Protein AF-S6UTH3-F1 (afdb_monomer)

Structure (mmCIF, N/CA/C/O backbone):
data_AF-S6UTH3-F1
#
_entry.id   AF-S6UTH3-F1
#
loop_
_atom_site.group_PDB
_atom_site.id
_atom_site.type_symbol
_atom_site.label_atom_id
_atom_site.label_alt_id
_atom_site.label_comp_id
_atom_site.label_asym_id
_atom_site.label_entity_id
_atom_site.label_seq_id
_atom_site.pdbx_PDB_ins_code
_atom_site.Cartn_x
_atom_site.Cartn_y
_atom_site.Cartn_z
_atom_site.occupancy
_atom_site.B_iso_or_equiv
_atom_site.auth_seq_id
_atom_site.auth_comp_id
_atom_site.auth_asym_id
_atom_site.auth_atom_id
_atom_site.pdbx_PDB_model_num
ATOM 1 N N . MET A 1 1 ? 2.574 3.055 5.600 1.00 94.94 1 MET A N 1
ATOM 2 C CA . MET A 1 1 ? 1.262 2.412 5.349 1.00 94.94 1 MET A CA 1
ATOM 3 C C . MET A 1 1 ? 0.589 2.006 6.653 1.00 94.94 1 MET A C 1
ATOM 5 O O . MET A 1 1 ? -0.416 2.616 6.972 1.00 94.94 1 MET A O 1
ATOM 9 N N . ILE A 1 2 ? 1.166 1.093 7.447 1.00 98.12 2 ILE A N 1
ATOM 10 C CA . ILE A 1 2 ? 0.568 0.606 8.712 1.00 98.12 2 ILE A CA 1
ATOM 11 C C . ILE A 1 2 ? 0.103 1.751 9.629 1.00 98.12 2 ILE A C 1
ATOM 13 O O . ILE A 1 2 ? -1.073 1.821 9.956 1.00 98.12 2 ILE A O 1
ATOM 17 N N . GLY A 1 3 ? 0.981 2.705 9.964 1.00 97.94 3 GLY A N 1
ATOM 18 C CA . GLY A 1 3 ? 0.607 3.837 10.826 1.00 97.94 3 GLY A CA 1
ATOM 19 C C . GLY A 1 3 ? -0.533 4.703 10.270 1.00 97.94 3 GLY A C 1
ATOM 20 O O . GLY A 1 3 ? -1.369 5.170 11.031 1.00 97.94 3 GLY A O 1
ATOM 21 N N . ALA A 1 4 ? -0.625 4.860 8.945 1.00 96.19 4 ALA A N 1
ATOM 22 C CA . ALA A 1 4 ? -1.719 5.598 8.309 1.00 96.19 4 ALA A CA 1
ATOM 23 C C . ALA A 1 4 ? -3.048 4.825 8.352 1.00 96.19 4 ALA A C 1
ATOM 25 O O . ALA A 1 4 ? -4.108 5.429 8.460 1.00 96.19 4 ALA A O 1
ATOM 26 N N . LEU A 1 5 ? -3.005 3.493 8.282 1.00 96.31 5 LEU A N 1
ATOM 27 C CA . LEU A 1 5 ? -4.185 2.640 8.440 1.00 96.31 5 LEU A CA 1
ATOM 28 C C . LEU A 1 5 ? -4.652 2.597 9.901 1.00 96.31 5 LEU A C 1
ATOM 30 O O . LEU A 1 5 ? -5.843 2.706 10.168 1.00 96.31 5 LEU A O 1
ATOM 34 N N . MET A 1 6 ? -3.721 2.536 10.855 1.00 98.31 6 MET A N 1
ATOM 35 C CA . MET A 1 6 ? -4.041 2.660 12.282 1.00 98.31 6 MET A CA 1
ATOM 36 C C . MET A 1 6 ? -4.648 4.030 12.612 1.00 98.31 6 MET A C 1
ATOM 38 O O . MET A 1 6 ? -5.604 4.108 13.378 1.00 98.31 6 MET A O 1
ATOM 42 N N . ALA A 1 7 ? -4.147 5.108 11.998 1.00 97.88 7 ALA A N 1
ATOM 43 C CA . ALA A 1 7 ? -4.731 6.445 12.131 1.00 97.88 7 ALA A CA 1
ATOM 44 C C . ALA A 1 7 ? -6.164 6.539 11.568 1.00 97.88 7 ALA A C 1
ATOM 46 O O . ALA A 1 7 ? -6.910 7.427 11.961 1.00 97.88 7 ALA A O 1
ATOM 47 N N . GLN A 1 8 ? -6.557 5.606 10.695 1.00 94.12 8 GLN A N 1
ATOM 48 C CA . GLN A 1 8 ? -7.923 5.429 10.185 1.00 94.12 8 GLN A CA 1
ATOM 49 C C . GLN A 1 8 ? -8.730 4.396 10.994 1.00 94.12 8 GLN A C 1
ATOM 51 O O . GLN A 1 8 ? -9.751 3.903 10.524 1.00 94.12 8 GLN A O 1
ATOM 56 N N . HIS A 1 9 ? -8.289 4.079 12.214 1.00 96.94 9 HIS A N 1
ATOM 57 C CA . HIS A 1 9 ? -8.963 3.197 13.173 1.00 96.94 9 HIS A CA 1
ATOM 58 C C . HIS A 1 9 ? -8.925 1.691 12.863 1.00 96.94 9 HIS A C 1
ATOM 60 O O . HIS A 1 9 ? -9.691 0.934 13.460 1.00 96.94 9 HIS A O 1
ATOM 66 N N . LEU A 1 10 ? -8.012 1.216 12.007 1.00 97.50 10 LEU A N 1
ATOM 67 C CA . LEU A 1 10 ? -7.765 -0.227 11.890 1.00 97.50 10 LEU A CA 1
ATOM 68 C C . LEU A 1 10 ? -7.017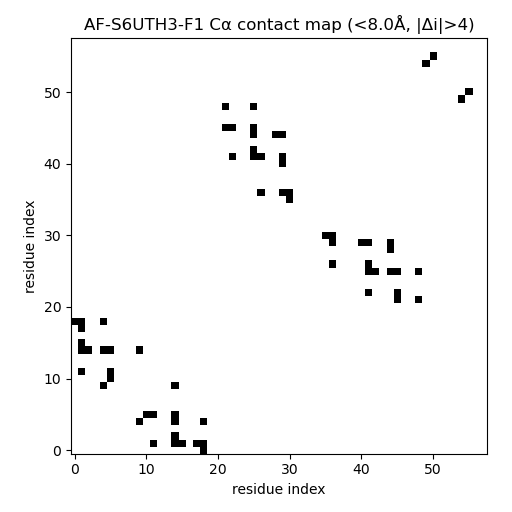 -0.759 13.121 1.00 97.50 10 LEU A C 1
ATOM 70 O O . LEU A 1 10 ? -6.129 -0.094 13.665 1.00 97.50 10 LEU A O 1
ATOM 74 N N . THR A 1 11 ? -7.332 -1.994 13.524 1.00 98.56 11 THR A N 1
ATOM 75 C CA . THR A 1 11 ? -6.554 -2.692 14.557 1.00 98.56 11 THR A CA 1
ATOM 76 C C . THR A 1 11 ? -5.117 -2.926 14.065 1.00 98.56 11 THR A C 1
ATOM 78 O O . THR A 1 11 ? -4.892 -3.015 12.855 1.00 98.56 11 THR A O 1
ATOM 81 N N . PRO A 1 12 ? -4.114 -3.050 14.958 1.00 98.50 12 PRO A N 1
ATOM 82 C CA . PRO A 1 12 ? -2.727 -3.246 14.534 1.00 98.50 12 PRO A CA 1
ATOM 83 C C . PRO A 1 12 ? -2.521 -4.451 13.604 1.00 98.50 12 PRO A C 1
ATOM 85 O O . PRO A 1 12 ? -1.742 -4.361 12.656 1.00 98.50 12 PRO A O 1
ATOM 88 N N . PHE A 1 13 ? -3.229 -5.558 13.853 1.00 98.38 13 PHE A N 1
ATOM 89 C CA . PHE A 1 13 ? -3.144 -6.759 13.022 1.00 98.38 13 PHE A CA 1
ATOM 90 C C . PHE A 1 13 ? -3.729 -6.512 11.627 1.00 98.38 13 PHE A C 1
ATOM 92 O O . PHE A 1 13 ? -3.034 -6.717 10.632 1.00 98.38 13 PHE A O 1
ATOM 99 N N . ASP A 1 14 ? -4.947 -5.971 11.544 1.00 98.31 14 ASP A N 1
ATOM 100 C CA . ASP A 1 14 ? -5.600 -5.689 10.259 1.00 98.31 14 ASP A CA 1
ATOM 101 C C . ASP A 1 14 ? -4.819 -4.649 9.444 1.00 98.31 14 ASP A C 1
ATOM 103 O O . ASP A 1 14 ? -4.635 -4.800 8.234 1.00 98.31 14 ASP A O 1
ATOM 107 N N . ALA A 1 15 ? -4.292 -3.616 10.110 1.00 98.31 15 ALA A N 1
ATOM 108 C CA . ALA A 1 15 ? -3.453 -2.600 9.486 1.00 98.31 15 ALA A CA 1
ATOM 109 C C . ALA A 1 15 ? -2.157 -3.195 8.914 1.00 98.31 15 ALA A C 1
ATOM 111 O O . ALA A 1 15 ? -1.731 -2.797 7.827 1.00 98.31 15 ALA A O 1
ATOM 112 N N . ALA A 1 16 ? -1.529 -4.142 9.618 1.00 98.62 16 ALA A N 1
ATOM 113 C CA . ALA A 1 16 ? -0.348 -4.845 9.125 1.00 98.62 16 ALA A CA 1
ATOM 114 C C . ALA A 1 16 ? -0.686 -5.724 7.912 1.00 98.62 16 ALA A C 1
ATOM 116 O O . ALA A 1 16 ? -0.012 -5.620 6.885 1.00 98.62 16 ALA A O 1
ATOM 117 N N . CYS A 1 17 ? -1.755 -6.522 7.994 1.00 98.31 17 CYS A N 1
ATOM 118 C CA . CYS A 1 17 ? -2.209 -7.379 6.899 1.00 98.31 17 CYS A CA 1
ATOM 119 C C . CYS A 1 17 ? -2.516 -6.572 5.631 1.00 98.31 17 CYS A C 1
ATOM 121 O O . CYS A 1 17 ? -1.965 -6.859 4.565 1.00 98.31 17 CYS A O 1
ATOM 123 N N . LEU A 1 18 ? -3.335 -5.522 5.751 1.00 97.12 18 LEU A N 1
ATOM 124 C CA . LEU A 1 18 ? -3.708 -4.685 4.614 1.00 97.12 18 LEU A CA 1
ATOM 125 C C . LEU A 1 18 ? -2.502 -3.926 4.046 1.00 97.12 18 LEU A C 1
ATOM 127 O O . LEU A 1 18 ? -2.356 -3.837 2.829 1.00 97.12 18 LEU A O 1
ATOM 131 N N . ALA A 1 19 ? -1.604 -3.410 4.893 1.00 97.56 19 ALA A N 1
ATOM 132 C CA . ALA A 1 19 ? -0.409 -2.715 4.420 1.00 97.56 19 ALA A CA 1
ATOM 133 C C . ALA A 1 19 ? 0.536 -3.628 3.626 1.00 97.56 19 ALA A C 1
ATOM 135 O O . ALA A 1 19 ? 1.057 -3.198 2.598 1.00 97.56 19 ALA A O 1
ATOM 136 N N . VAL A 1 20 ? 0.761 -4.862 4.090 1.00 98.12 20 V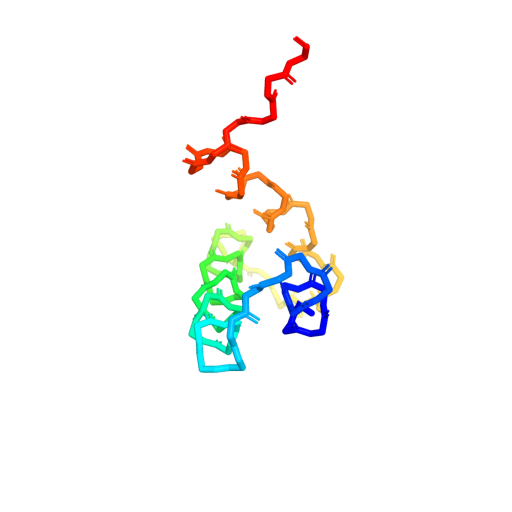AL A N 1
ATOM 137 C CA . VAL A 1 20 ? 1.615 -5.835 3.390 1.00 98.12 20 VAL A CA 1
ATOM 138 C C . VAL A 1 20 ? 1.005 -6.204 2.042 1.00 98.12 20 VAL A C 1
ATOM 140 O O . VAL A 1 20 ? 1.710 -6.171 1.033 1.00 98.12 20 VAL A O 1
ATOM 143 N N . TRP A 1 21 ? -0.302 -6.483 2.012 1.00 97.75 21 TRP A N 1
ATOM 144 C CA . TRP A 1 21 ? -1.006 -6.786 0.768 1.00 97.75 21 TRP A CA 1
ATOM 145 C C . TRP A 1 21 ? -0.935 -5.615 -0.222 1.00 97.75 21 TRP A C 1
ATOM 147 O O . TRP A 1 21 ? -0.451 -5.794 -1.336 1.00 97.75 21 TRP A O 1
ATOM 157 N N . LEU A 1 22 ? -1.298 -4.397 0.205 1.00 97.50 22 LEU A N 1
ATOM 158 C CA . LEU A 1 22 ? -1.235 -3.199 -0.643 1.00 97.50 22 LEU A CA 1
ATOM 159 C C . LEU A 1 22 ? 0.178 -2.959 -1.194 1.00 97.50 22 LEU A C 1
ATOM 161 O O . LEU A 1 22 ? 0.324 -2.579 -2.353 1.00 97.50 22 LEU A O 1
ATOM 165 N N . HIS A 1 23 ? 1.219 -3.171 -0.380 1.00 97.00 23 HIS A N 1
ATOM 166 C CA . HIS A 1 23 ? 2.603 -2.926 -0.785 1.00 97.00 23 HIS A CA 1
ATOM 167 C C . HIS A 1 23 ? 3.045 -3.91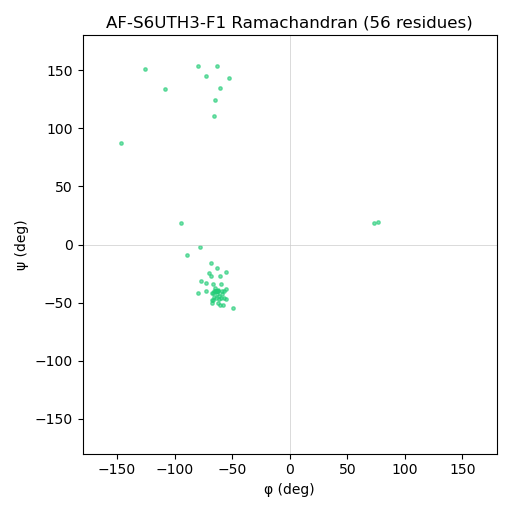9 -1.865 1.00 97.00 23 HIS A C 1
ATOM 169 O O . HIS A 1 23 ? 3.579 -3.512 -2.896 1.00 97.00 23 HIS A O 1
ATOM 175 N N . ALA A 1 24 ? 2.775 -5.210 -1.653 1.00 96.50 24 ALA A N 1
ATOM 176 C CA . ALA A 1 24 ? 3.112 -6.261 -2.607 1.00 96.50 24 ALA A CA 1
ATOM 177 C C . ALA A 1 24 ? 2.318 -6.118 -3.915 1.00 96.50 24 ALA A C 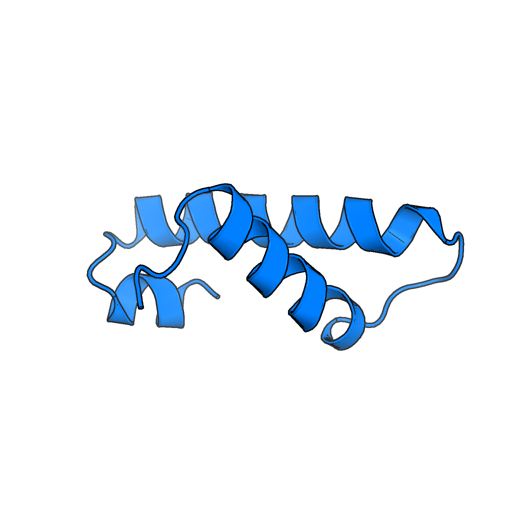1
ATOM 179 O O . ALA A 1 24 ? 2.905 -6.171 -4.994 1.00 96.50 24 ALA A O 1
ATOM 180 N N . SER A 1 25 ? 1.006 -5.868 -3.834 1.00 96.75 25 SER A N 1
ATOM 181 C CA . SER A 1 25 ? 0.151 -5.691 -5.013 1.00 96.75 25 SER A CA 1
ATOM 182 C C . SER A 1 25 ? 0.539 -4.461 -5.835 1.00 96.75 25 SER A C 1
ATOM 184 O O . SER A 1 25 ? 0.565 -4.533 -7.062 1.00 96.75 25 SER A O 1
ATOM 186 N N . ALA A 1 26 ? 0.888 -3.345 -5.188 1.00 96.06 26 ALA A N 1
ATOM 187 C CA . ALA A 1 26 ? 1.371 -2.158 -5.889 1.00 96.06 26 ALA A CA 1
ATOM 188 C C . ALA A 1 26 ? 2.742 -2.402 -6.541 1.00 96.06 26 ALA A C 1
ATOM 190 O O . ALA A 1 26 ? 2.944 -2.036 -7.697 1.00 96.06 26 ALA A O 1
ATOM 191 N N . GLY A 1 27 ? 3.658 -3.080 -5.837 1.00 94.94 27 GLY A N 1
ATOM 192 C CA . GLY A 1 27 ? 4.951 -3.489 -6.391 1.00 94.94 27 GLY A CA 1
ATOM 193 C C . GLY A 1 27 ? 4.808 -4.389 -7.616 1.00 94.94 27 GLY A C 1
ATOM 194 O O . GLY A 1 27 ? 5.488 -4.166 -8.615 1.00 94.94 27 GLY A O 1
ATOM 195 N N . GLN A 1 28 ? 3.878 -5.346 -7.578 1.00 94.94 28 GLN A N 1
ATOM 196 C CA . GLN A 1 28 ? 3.573 -6.201 -8.722 1.00 94.94 28 GLN A CA 1
ATOM 197 C C . GLN A 1 28 ? 3.039 -5.384 -9.907 1.00 94.94 28 GLN A C 1
ATOM 199 O O . GLN A 1 28 ? 3.600 -5.496 -10.993 1.00 94.94 28 GLN A O 1
ATOM 204 N N . LYS A 1 29 ? 2.032 -4.519 -9.692 1.00 93.44 29 LYS A N 1
ATOM 205 C CA . LYS A 1 29 ? 1.451 -3.667 -10.749 1.00 93.44 29 LYS A CA 1
ATOM 206 C C . LYS A 1 29 ? 2.510 -2.800 -11.444 1.00 93.44 29 LYS A C 1
ATOM 208 O O . LYS A 1 29 ? 2.551 -2.736 -12.666 1.00 93.44 29 LYS A O 1
ATOM 213 N N . VAL A 1 30 ? 3.382 -2.127 -10.687 1.00 93.94 30 VAL A N 1
ATOM 214 C CA . VAL A 1 30 ? 4.398 -1.235 -11.285 1.00 93.94 30 VAL A CA 1
ATOM 215 C C . VAL A 1 30 ? 5.566 -2.033 -11.891 1.00 93.94 30 VAL A C 1
ATOM 217 O O . VAL A 1 30 ? 6.142 -1.635 -12.910 1.00 93.94 30 VAL A O 1
ATOM 220 N N . GLY A 1 31 ? 5.893 -3.190 -11.307 1.00 92.88 31 GLY A N 1
ATOM 221 C CA . GLY A 1 31 ? 6.979 -4.063 -11.754 1.00 92.88 31 GLY A CA 1
ATOM 222 C C . GLY A 1 31 ? 6.760 -4.754 -13.096 1.00 92.88 31 GLY A C 1
ATOM 223 O O . GLY A 1 31 ? 7.739 -5.172 -13.714 1.00 92.88 31 GLY A O 1
ATOM 224 N N . GLU A 1 32 ? 5.527 -4.791 -13.607 1.00 88.88 32 GLU A N 1
ATOM 225 C CA . GLU A 1 32 ? 5.222 -5.262 -14.968 1.00 88.88 32 GLU A CA 1
ATOM 226 C C . GLU A 1 32 ? 6.024 -4.512 -16.052 1.00 88.88 32 GLU A C 1
ATOM 228 O O . GLU A 1 32 ? 6.298 -5.060 -17.118 1.00 88.88 32 GLU A O 1
ATOM 233 N N . SER A 1 33 ? 6.481 -3.287 -15.765 1.00 80.62 33 SER A N 1
ATOM 234 C CA . SER A 1 33 ? 7.295 -2.470 -16.677 1.00 80.62 33 SER A CA 1
ATOM 235 C C . SER A 1 33 ? 8.787 -2.860 -16.763 1.00 80.62 33 SER A C 1
ATOM 237 O O . SER A 1 33 ? 9.531 -2.267 -17.550 1.00 80.62 33 SER A O 1
ATOM 239 N N . GLY A 1 34 ? 9.239 -3.864 -15.996 1.00 73.38 34 GLY A N 1
ATOM 240 C CA . GLY A 1 34 ? 10.508 -4.571 -16.232 1.00 73.38 34 GLY A CA 1
ATOM 241 C C . GLY A 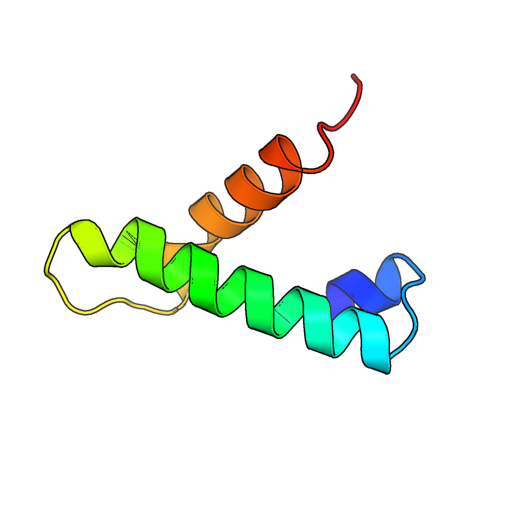1 34 ? 11.798 -3.843 -15.829 1.00 73.38 34 GLY A C 1
ATOM 242 O O . GLY A 1 34 ? 12.875 -4.200 -16.309 1.00 73.38 34 GLY A O 1
ATOM 243 N N . ARG A 1 35 ? 11.735 -2.833 -14.955 1.00 74.31 35 ARG A N 1
ATOM 244 C CA . ARG A 1 35 ? 12.916 -2.150 -14.394 1.00 74.31 35 ARG A CA 1
ATOM 245 C C . ARG A 1 35 ? 12.853 -2.161 -12.868 1.00 74.31 35 ARG A C 1
ATOM 247 O O . ARG A 1 35 ? 11.768 -2.230 -12.302 1.00 74.31 35 ARG A O 1
ATOM 254 N N . GLY A 1 36 ? 14.013 -2.145 -12.207 1.00 82.44 36 GLY A N 1
ATOM 255 C CA . GLY A 1 36 ? 14.080 -2.064 -10.744 1.00 82.44 36 GLY A CA 1
ATOM 256 C C . GLY A 1 36 ? 13.255 -0.886 -10.216 1.00 82.44 36 GLY A C 1
ATOM 257 O O . GLY A 1 36 ? 13.202 0.158 -10.862 1.00 82.44 36 GLY A O 1
ATOM 258 N N . LEU A 1 37 ? 12.607 -1.075 -9.066 1.00 89.62 37 LEU A N 1
ATOM 259 C CA . LEU A 1 37 ? 11.642 -0.131 -8.502 1.00 89.62 37 LEU A CA 1
ATOM 260 C C . LEU A 1 37 ? 12.218 0.573 -7.280 1.00 89.62 37 LEU A C 1
ATOM 262 O O . LEU A 1 37 ? 12.746 -0.072 -6.370 1.00 89.62 37 LEU A O 1
ATOM 266 N N . ALA A 1 38 ? 12.047 1.887 -7.224 1.00 93.31 38 ALA A N 1
ATOM 267 C CA . ALA A 1 38 ? 12.164 2.637 -5.990 1.00 93.31 38 ALA A CA 1
ATOM 268 C C . ALA A 1 38 ? 10.872 2.510 -5.170 1.00 93.31 38 ALA A C 1
ATOM 270 O O . ALA A 1 38 ? 9.771 2.346 -5.695 1.00 93.31 38 ALA A O 1
ATOM 271 N N . ALA A 1 39 ? 10.984 2.660 -3.850 1.00 92.25 39 ALA A N 1
ATOM 272 C CA . ALA A 1 39 ? 9.821 2.642 -2.962 1.00 92.25 39 ALA A CA 1
ATOM 273 C C . ALA A 1 39 ? 8.808 3.764 -3.273 1.00 92.25 39 ALA A C 1
ATOM 275 O O . ALA A 1 39 ? 7.619 3.615 -3.002 1.00 92.25 39 ALA A O 1
ATOM 276 N N . SER A 1 40 ? 9.262 4.885 -3.843 1.00 94.81 40 SER A N 1
ATOM 277 C CA . SER A 1 40 ? 8.396 5.987 -4.278 1.00 94.81 40 SER A CA 1
ATOM 278 C C . SER A 1 40 ? 7.512 5.623 -5.470 1.00 94.81 40 SER A C 1
ATOM 280 O O . SER A 1 40 ? 6.428 6.188 -5.612 1.00 94.81 40 SER A O 1
ATOM 282 N N . ASP A 1 41 ? 7.943 4.674 -6.302 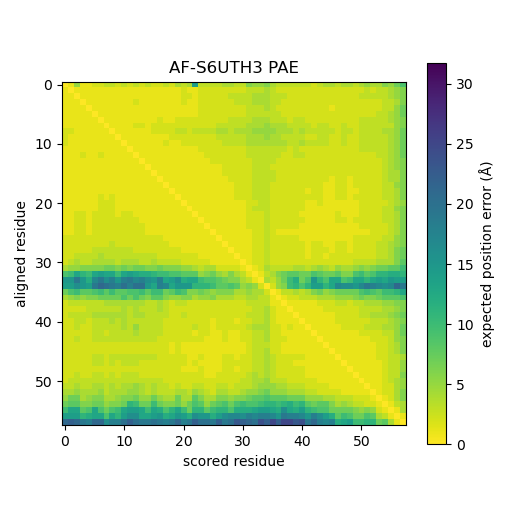1.00 93.62 41 ASP A N 1
ATOM 283 C CA . ASP A 1 41 ? 7.301 4.382 -7.586 1.00 93.62 41 ASP A CA 1
ATOM 284 C C . ASP A 1 41 ? 5.927 3.730 -7.404 1.00 93.62 41 ASP A C 1
ATOM 286 O O . ASP A 1 41 ? 5.052 3.856 -8.256 1.00 93.62 41 ASP A O 1
ATOM 290 N N . ILE A 1 42 ? 5.705 3.070 -6.264 1.00 94.62 42 ILE A N 1
ATOM 291 C CA . ILE A 1 42 ? 4.456 2.357 -5.980 1.00 94.62 42 ILE A CA 1
ATOM 292 C C . ILE A 1 42 ? 3.387 3.231 -5.309 1.00 94.62 42 ILE A C 1
ATOM 294 O O . ILE A 1 42 ? 2.245 2.792 -5.184 1.00 94.62 42 ILE A O 1
ATOM 298 N N . ILE A 1 43 ? 3.713 4.456 -4.871 1.00 95.12 43 ILE A N 1
ATOM 299 C CA . ILE A 1 43 ? 2.768 5.329 -4.145 1.00 95.12 43 ILE A CA 1
ATOM 300 C C . ILE A 1 43 ? 1.482 5.593 -4.957 1.00 95.12 43 ILE A C 1
ATOM 302 O O . ILE A 1 43 ? 0.397 5.422 -4.391 1.00 95.12 43 ILE A O 1
ATOM 306 N N . PRO A 1 44 ? 1.542 5.933 -6.264 1.00 95.06 44 PRO A N 1
ATOM 307 C CA . PRO A 1 44 ? 0.333 6.113 -7.072 1.00 95.06 44 PRO A CA 1
ATOM 308 C C . PRO A 1 44 ? -0.496 4.826 -7.199 1.00 95.06 44 PRO A C 1
ATOM 310 O O . PRO A 1 44 ? -1.719 4.863 -7.084 1.00 95.06 44 PRO A O 1
ATOM 313 N N . ALA A 1 45 ? 0.159 3.672 -7.359 1.00 95.75 45 ALA A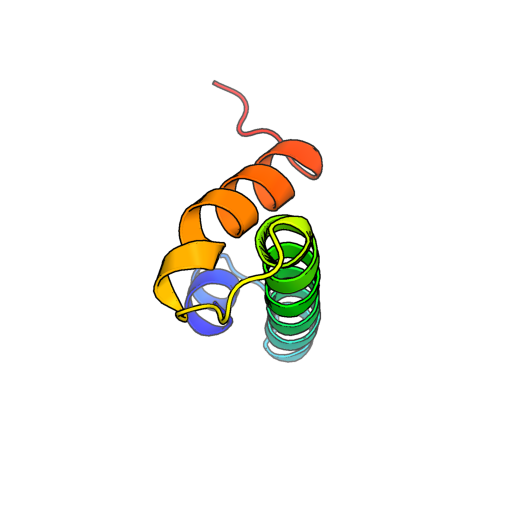 N 1
ATOM 314 C CA . ALA A 1 45 ? -0.518 2.380 -7.475 1.00 95.75 45 ALA A CA 1
ATOM 315 C C . ALA A 1 45 ? -1.224 1.962 -6.170 1.00 95.75 45 ALA A C 1
ATOM 317 O O . ALA A 1 45 ? -2.303 1.372 -6.223 1.00 95.75 45 ALA A O 1
ATOM 318 N N . ILE A 1 46 ? -0.671 2.310 -4.999 1.00 96.06 46 ILE A N 1
ATOM 319 C CA . ILE A 1 46 ? -1.342 2.114 -3.700 1.00 96.06 46 ILE A CA 1
ATOM 320 C C . ILE A 1 46 ? -2.649 2.915 -3.642 1.00 96.06 46 ILE A C 1
ATOM 322 O O . ILE A 1 46 ? -3.670 2.384 -3.204 1.00 96.06 46 ILE A O 1
ATOM 326 N N . ARG A 1 47 ? -2.636 4.180 -4.087 1.00 93.69 47 ARG A N 1
ATOM 327 C CA . ARG A 1 47 ? -3.842 5.024 -4.129 1.00 93.69 47 ARG A CA 1
ATOM 328 C C . ARG A 1 47 ? -4.900 4.417 -5.049 1.00 93.69 47 ARG A C 1
ATOM 330 O O . ARG A 1 47 ? -6.044 4.288 -4.625 1.00 93.69 47 ARG A O 1
ATOM 337 N N . GLN A 1 48 ? -4.501 3.990 -6.245 1.00 95.12 48 GLN A N 1
ATOM 338 C CA . GLN A 1 48 ? -5.401 3.356 -7.207 1.00 95.12 48 GLN A CA 1
ATOM 339 C C . GLN A 1 48 ? -6.036 2.073 -6.644 1.00 95.12 48 GLN A C 1
ATOM 341 O O . GLN A 1 48 ? -7.243 1.896 -6.742 1.00 95.12 48 GLN A O 1
ATOM 346 N N . LEU A 1 49 ? -5.251 1.194 -6.006 1.00 95.44 49 LEU A N 1
ATOM 347 C CA . LEU A 1 49 ? -5.771 -0.028 -5.374 1.00 95.44 49 LEU A CA 1
ATOM 348 C C . LEU A 1 49 ? -6.822 0.271 -4.297 1.00 95.44 49 LEU A C 1
ATOM 350 O O . LEU A 1 49 ? -7.821 -0.436 -4.193 1.00 95.44 49 LEU A O 1
ATOM 354 N N . LEU A 1 50 ? -6.605 1.314 -3.492 1.00 93.00 50 LEU A N 1
ATOM 355 C CA . LEU A 1 50 ? -7.577 1.738 -2.485 1.00 93.00 50 LEU A CA 1
ATOM 356 C C . LEU A 1 50 ? -8.864 2.268 -3.124 1.00 93.00 50 LEU A C 1
ATOM 358 O O . LEU A 1 50 ? -9.941 1.926 -2.654 1.00 93.00 50 LEU A O 1
ATOM 362 N N . GLU A 1 51 ? -8.761 3.062 -4.191 1.00 93.19 51 GLU A N 1
ATOM 363 C CA . GLU A 1 51 ? -9.924 3.571 -4.931 1.00 93.19 51 GLU A CA 1
ATOM 364 C C 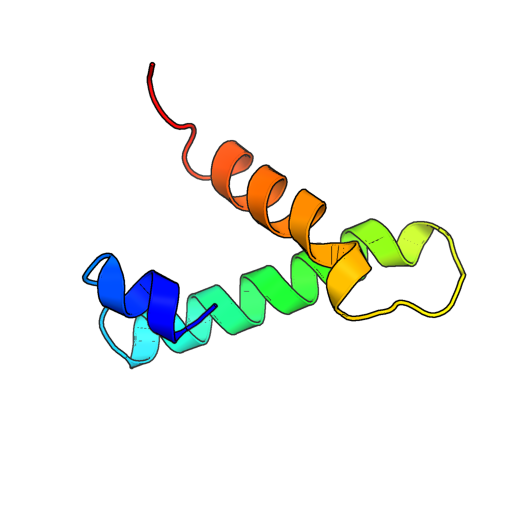. GLU A 1 51 ? -10.717 2.450 -5.622 1.00 93.19 51 GLU A C 1
ATOM 366 O O . GLU A 1 51 ? -11.944 2.501 -5.641 1.00 93.19 51 GLU A O 1
ATOM 371 N N . GLU A 1 52 ? -10.038 1.426 -6.148 1.00 92.69 52 GLU A N 1
ATOM 372 C CA . GLU A 1 52 ? -10.667 0.239 -6.748 1.00 92.69 52 GLU A CA 1
ATOM 373 C C . GLU A 1 52 ? -11.459 -0.580 -5.713 1.00 92.69 52 GLU A C 1
ATOM 375 O O . GLU A 1 52 ? -12.543 -1.077 -6.017 1.00 92.69 52 GLU A O 1
ATOM 380 N N . LEU A 1 53 ? -10.931 -0.726 -4.491 1.00 88.50 53 LEU A N 1
ATOM 381 C CA . LEU A 1 53 ? -11.577 -1.485 -3.413 1.00 88.50 53 LEU A CA 1
ATOM 382 C C . LEU A 1 53 ? -12.683 -0.699 -2.709 1.00 88.50 53 LEU A C 1
ATOM 384 O O . LEU A 1 53 ? -13.722 -1.255 -2.357 1.00 88.50 53 LEU A O 1
ATOM 388 N N . GLN A 1 54 ? -12.432 0.582 -2.459 1.00 87.06 54 GLN A N 1
ATOM 389 C CA . GLN A 1 54 ? -13.340 1.463 -1.749 1.00 87.06 54 GLN A CA 1
ATOM 390 C C . GLN A 1 54 ? -13.215 2.880 -2.318 1.00 87.06 54 GLN A C 1
ATOM 392 O O . GLN A 1 54 ? -12.431 3.694 -1.812 1.00 87.06 54 GLN A O 1
ATOM 397 N N . PRO A 1 55 ? -13.984 3.197 -3.372 1.00 83.88 55 PRO A N 1
ATOM 398 C CA . PRO A 1 55 ? -13.939 4.516 -3.970 1.00 83.88 55 PRO A CA 1
ATOM 399 C C . PRO A 1 55 ? -14.339 5.567 -2.935 1.00 83.88 55 PRO A C 1
ATOM 401 O O . PRO A 1 55 ? -15.313 5.405 -2.195 1.00 83.88 55 PRO A O 1
ATOM 404 N N . CYS A 1 56 ? -13.579 6.660 -2.875 1.00 79.56 56 CYS A N 1
ATOM 405 C CA . CYS A 1 56 ? -13.99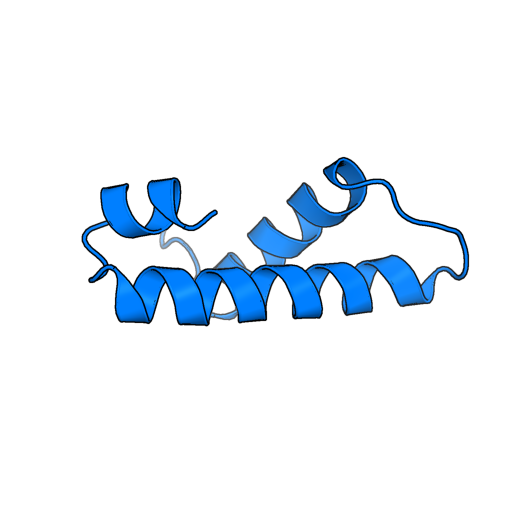3 7.824 -2.107 1.00 79.56 56 CYS A CA 1
ATOM 406 C C . CYS A 1 56 ? -15.252 8.388 -2.778 1.00 79.56 56 CYS A C 1
ATOM 408 O O . CYS A 1 56 ? -15.172 8.898 -3.895 1.00 79.56 56 CYS A O 1
ATOM 410 N N . LEU A 1 57 ? -16.407 8.263 -2.123 1.00 69.94 57 LEU A N 1
ATOM 411 C CA . LEU A 1 57 ? -17.619 8.959 -2.545 1.00 69.94 57 LEU A CA 1
ATOM 412 C C . LEU A 1 57 ? -17.366 10.465 -2.391 1.00 69.94 57 LEU A C 1
ATOM 414 O O . LEU A 1 57 ? -16.945 10.906 -1.320 1.00 69.94 57 LEU A O 1
ATOM 418 N N . ILE A 1 58 ? -17.543 11.205 -3.488 1.00 57.84 58 ILE A N 1
ATOM 419 C CA . ILE A 1 58 ? -17.475 12.674 -3.532 1.00 57.84 58 ILE A CA 1
ATOM 420 C C . ILE A 1 58 ? -18.736 13.243 -2.883 1.00 57.84 58 ILE A C 1
ATOM 422 O O . ILE A 1 58 ? -19.826 12.701 -3.182 1.00 57.84 58 ILE A O 1
#

Solvent-accessible surface area (backbone atoms only — not comparable to full-atom values): 3404 Å² total; per-residue (Å²): 100,39,71,64,36,37,75,71,71,40,53,75,66,58,15,46,54,51,34,53,50,45,50,51,54,15,46,53,65,59,43,73,76,74,57,92,79,58,85,75,69,28,54,65,43,39,54,50,54,46,41,74,75,54,61,80,82,128

Radius of gyration: 12.22 Å; Cα contacts (8 Å, |Δi|>4): 34; chains: 1; bounding box: 32×20×31 Å

Mean predicted aligned error: 3.47 Å

Organism: NCBI:txid1194404

pLDDT: mean 92.61, std 7.97, range [57.84, 98.62]

Secondary structure (DSSP, 8-state):
-HHHHHTTT--HHHHHHHHHHHHHHHHHHHHTT-S---TTTTHHHHHHHHHHHS----

InterPro domains:
  IPR000631 ATP/ADP-dependent (S)-NAD(P)H-hydrate dehydratase [PS51383] (1-53)
  IPR029056 Ribokinase-like [G3DSA:3.40.1190.20] (1-56)
  IPR029056 Ribokinase-like [SSF53613] (1-53)

Sequence (58 aa):
MIGALMAQHLTPFDAACLAVWLHASAGQKVGESGRGLAASDIIPAIRQLLEELQPCLI

Foldseek 3Di:
DLVVVVVVVDDSVVSVVVVVVLQVVLCVVQCVVPDDDDSVSSVVVSVVVCCVVPNDDD